Protein AF-A0A2N7L3Q4-F1 (afdb_monomer_lite)

Structure (mmCIF, N/CA/C/O backbone):
data_AF-A0A2N7L3Q4-F1
#
_entry.id   AF-A0A2N7L3Q4-F1
#
loop_
_atom_site.group_PDB
_atom_site.id
_atom_site.type_symbol
_atom_site.label_atom_id
_atom_site.label_alt_id
_atom_site.label_comp_id
_atom_site.label_asym_id
_atom_site.label_entity_id
_atom_site.label_seq_id
_atom_site.pdbx_PDB_ins_code
_atom_site.Cartn_x
_atom_site.Cartn_y
_atom_site.Cartn_z
_atom_site.occupancy
_atom_site.B_iso_or_equiv
_atom_site.auth_seq_id
_atom_site.auth_comp_id
_atom_site.auth_asym_id
_atom_site.auth_atom_id
_atom_site.pdbx_PDB_model_num
ATOM 1 N N . MET A 1 1 ? -21.164 2.248 -3.985 1.00 55.69 1 MET A N 1
ATOM 2 C CA . MET A 1 1 ? -21.821 2.124 -2.666 1.00 55.69 1 MET A CA 1
ATOM 3 C C . MET A 1 1 ? -21.388 0.885 -1.877 1.00 55.69 1 MET A C 1
ATOM 5 O O . MET A 1 1 ? -21.162 1.047 -0.697 1.00 55.69 1 MET A O 1
ATOM 9 N N . VAL A 1 2 ? -21.148 -0.294 -2.477 1.00 61.22 2 VAL A N 1
ATOM 10 C CA . VAL A 1 2 ? -20.698 -1.503 -1.729 1.00 61.22 2 VAL A CA 1
ATOM 11 C C . VAL A 1 2 ? -19.261 -1.412 -1.165 1.00 61.22 2 VAL A C 1
ATOM 13 O O . VAL A 1 2 ? -18.969 -1.980 -0.120 1.00 61.22 2 VAL A O 1
ATOM 16 N N . ARG A 1 3 ? -18.345 -0.681 -1.825 1.00 67.94 3 ARG A N 1
ATOM 17 C CA . ARG A 1 3 ? -16.933 -0.575 -1.391 1.00 67.94 3 ARG A CA 1
ATOM 18 C C . ARG A 1 3 ? -16.749 0.130 -0.043 1.00 67.94 3 ARG A C 1
ATOM 20 O O . ARG A 1 3 ? -15.957 -0.334 0.766 1.00 67.94 3 ARG A O 1
ATOM 27 N N . GLU A 1 4 ? -17.460 1.231 0.197 1.00 70.25 4 GLU A N 1
ATOM 28 C CA . GLU A 1 4 ? -17.276 2.044 1.410 1.00 70.25 4 GLU A CA 1
ATOM 29 C C . GLU A 1 4 ? -17.728 1.322 2.683 1.00 70.25 4 GLU A C 1
ATOM 31 O O . GLU A 1 4 ? -17.115 1.493 3.732 1.00 70.25 4 GLU A O 1
ATOM 36 N N . GLU A 1 5 ? -18.779 0.505 2.596 1.00 78.00 5 GLU A N 1
ATOM 37 C CA . GLU A 1 5 ? -19.281 -0.278 3.731 1.00 78.00 5 GLU A CA 1
ATOM 38 C C . GLU A 1 5 ? -18.272 -1.352 4.148 1.00 78.00 5 GLU A C 1
ATOM 40 O O . GLU A 1 5 ? -17.949 -1.451 5.328 1.00 78.00 5 GLU A O 1
ATOM 45 N N . ILE A 1 6 ? -17.689 -2.067 3.178 1.00 77.62 6 ILE A N 1
ATOM 46 C CA . ILE A 1 6 ? -16.657 -3.086 3.428 1.00 77.62 6 ILE A CA 1
ATOM 47 C C . ILE A 1 6 ? -15.395 -2.454 4.026 1.00 77.62 6 ILE A C 1
ATOM 49 O O . ILE A 1 6 ? -14.823 -2.995 4.970 1.00 77.62 6 ILE A O 1
ATOM 53 N N . VAL A 1 7 ? -14.959 -1.301 3.504 1.00 78.25 7 VAL A N 1
ATOM 54 C CA . VAL A 1 7 ? -13.798 -0.581 4.054 1.00 78.25 7 VAL A CA 1
ATOM 55 C C . VAL A 1 7 ? -14.066 -0.176 5.502 1.00 78.25 7 VAL A C 1
ATOM 57 O O . VAL A 1 7 ? -13.241 -0.463 6.362 1.00 78.25 7 VAL A O 1
ATOM 60 N N . LYS A 1 8 ? -15.233 0.415 5.795 1.00 79.88 8 LYS A N 1
ATOM 61 C CA . LYS A 1 8 ? -15.608 0.813 7.162 1.00 79.88 8 LYS A CA 1
ATOM 62 C C . LYS A 1 8 ? -15.714 -0.374 8.114 1.00 79.88 8 LYS A C 1
ATOM 64 O O . LYS A 1 8 ? -15.302 -0.257 9.264 1.00 79.88 8 LYS A O 1
ATOM 69 N N . GLU A 1 9 ? -16.250 -1.502 7.658 1.00 81.56 9 GLU A N 1
ATOM 70 C CA . GLU A 1 9 ? -16.356 -2.716 8.467 1.00 81.56 9 GLU A CA 1
ATOM 71 C C . GLU A 1 9 ? -14.968 -3.266 8.811 1.00 81.56 9 GLU A C 1
ATOM 73 O O . GLU A 1 9 ? -14.672 -3.491 9.983 1.00 81.56 9 GLU A O 1
ATOM 78 N N . VAL A 1 10 ? -14.069 -3.376 7.830 1.00 78.19 10 VAL A N 1
ATOM 79 C CA . VAL A 1 10 ? -12.690 -3.817 8.084 1.00 78.19 10 VAL A CA 1
ATOM 80 C C . VAL A 1 10 ? -11.940 -2.828 8.973 1.00 78.19 10 VAL A C 1
ATOM 82 O O . VAL A 1 10 ? -11.275 -3.253 9.914 1.00 78.19 10 VAL A O 1
ATOM 85 N N . GLU A 1 11 ? -12.094 -1.520 8.755 1.00 77.44 11 GLU A N 1
ATOM 86 C CA . GLU A 1 11 ? -11.524 -0.505 9.646 1.00 77.44 11 GLU A CA 1
ATOM 87 C C . GLU A 1 11 ? -12.051 -0.623 11.082 1.00 77.44 11 GLU A C 1
ATOM 89 O O . GLU A 1 11 ? -11.279 -0.452 12.024 1.00 77.44 11 GLU A O 1
ATOM 94 N N . SER A 1 12 ? -13.334 -0.957 11.265 1.00 81.00 12 SER A N 1
ATOM 95 C CA . SER A 1 12 ? -13.939 -1.139 12.591 1.00 81.00 12 SER A CA 1
ATOM 96 C C . SER A 1 12 ? -13.415 -2.369 13.338 1.00 81.00 12 SER A C 1
ATOM 98 O O . SER A 1 12 ? -13.386 -2.375 14.566 1.00 81.00 12 SER A O 1
ATOM 100 N N . LEU A 1 13 ? -12.959 -3.390 12.606 1.00 78.44 13 LEU A N 1
ATOM 101 C CA . LEU A 1 13 ? -12.375 -4.612 13.165 1.00 78.44 13 LEU A CA 1
ATOM 102 C C . LEU A 1 13 ? -10.894 -4.444 13.544 1.00 78.44 13 LEU A C 1
ATOM 104 O O . LEU A 1 13 ? -10.330 -5.311 14.212 1.00 78.44 13 LEU A O 1
ATOM 108 N N . MET A 1 14 ? -10.252 -3.350 13.127 1.00 74.31 14 MET A N 1
ATOM 109 C CA . MET A 1 14 ? -8.828 -3.100 13.342 1.00 74.31 14 MET A CA 1
ATOM 110 C C . MET A 1 14 ? -8.593 -2.020 14.406 1.00 74.31 14 MET A C 1
ATOM 112 O O . MET A 1 14 ? -8.255 -0.874 14.095 1.00 74.31 14 MET A O 1
ATOM 116 N N . GLU A 1 15 ? -8.720 -2.394 15.684 1.00 72.38 15 GLU A N 1
ATOM 117 C CA . GLU A 1 15 ? -8.312 -1.527 16.798 1.00 72.38 15 GLU A CA 1
ATOM 118 C C . GLU A 1 15 ? -6.828 -1.144 16.678 1.00 72.38 15 GLU A C 1
ATOM 120 O O . GLU A 1 15 ? -5.946 -1.994 16.552 1.00 72.38 15 GLU A O 1
ATOM 125 N N . GLY A 1 16 ? -6.541 0.161 16.719 1.00 70.75 16 GLY A N 1
ATOM 126 C CA . GLY A 1 16 ? -5.170 0.663 16.663 1.00 70.75 16 GLY A CA 1
ATOM 127 C C . GLY A 1 16 ? -4.488 0.467 15.308 1.00 70.75 16 GLY A C 1
ATOM 128 O O . GLY A 1 16 ? -3.291 0.185 15.284 1.00 70.75 16 GLY A O 1
ATOM 129 N N . LYS A 1 17 ? -5.214 0.642 14.191 1.00 69.50 17 LYS A N 1
ATOM 130 C CA . LYS A 1 17 ? -4.683 0.548 12.813 1.00 69.50 17 LYS A CA 1
ATOM 131 C C . LYS A 1 17 ? -3.362 1.308 12.578 1.00 69.50 17 LYS A C 1
ATOM 133 O O . LYS A 1 17 ? -2.531 0.874 11.783 1.00 69.50 17 LYS A O 1
ATOM 138 N 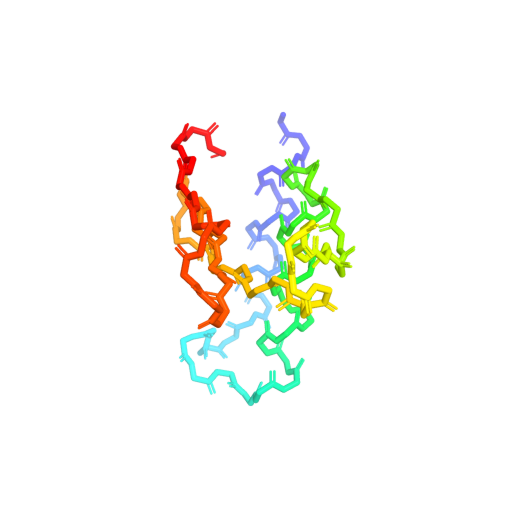N . ASP A 1 18 ? -3.124 2.380 13.331 1.00 68.44 18 ASP A N 1
ATOM 139 C CA . ASP A 1 18 ? -1.893 3.178 13.265 1.00 68.44 18 ASP A CA 1
ATOM 140 C C . ASP A 1 18 ? -0.667 2.487 13.904 1.00 68.44 18 ASP A C 1
ATOM 142 O O . ASP A 1 18 ? 0.472 2.815 13.576 1.00 68.44 18 ASP A O 1
ATOM 146 N N . ASN A 1 19 ? -0.883 1.489 14.769 1.00 76.75 19 ASN A N 1
ATOM 147 C CA . ASN A 1 19 ? 0.138 0.741 15.517 1.00 76.75 19 ASN A CA 1
ATOM 148 C C . ASN A 1 19 ? 0.201 -0.748 15.133 1.00 76.75 19 ASN A C 1
ATOM 150 O O . ASN A 1 19 ? 0.638 -1.589 15.924 1.00 76.75 19 ASN A O 1
ATOM 154 N N . LEU A 1 20 ? -0.235 -1.102 13.924 1.00 76.38 20 LEU A N 1
ATOM 155 C CA . LEU A 1 20 ? -0.229 -2.495 13.489 1.00 76.38 20 LEU A CA 1
ATOM 156 C C . LEU A 1 20 ? 1.194 -3.065 13.392 1.00 76.38 20 LEU A C 1
ATOM 158 O O . LEU A 1 20 ? 2.087 -2.416 12.834 1.00 76.38 20 LEU A O 1
ATOM 162 N N . PRO A 1 21 ? 1.408 -4.321 13.830 1.00 83.31 21 PRO A N 1
ATOM 163 C CA . PRO A 1 21 ? 2.623 -5.059 13.515 1.00 83.31 21 PRO A CA 1
ATOM 164 C C . PRO A 1 21 ? 2.873 -5.071 12.003 1.00 83.31 21 PRO A C 1
ATOM 166 O O . PRO A 1 21 ? 1.929 -5.138 11.212 1.00 83.31 21 PRO A O 1
ATOM 169 N N . LYS A 1 22 ? 4.146 -5.064 11.588 1.00 79.88 22 LYS A N 1
ATOM 170 C CA . LYS A 1 22 ? 4.558 -4.916 10.178 1.00 79.88 22 LYS A CA 1
ATOM 171 C C . LYS A 1 22 ? 3.758 -5.795 9.202 1.00 79.88 22 LYS A C 1
ATOM 173 O O . LYS A 1 22 ? 3.304 -5.299 8.177 1.00 79.88 22 LYS A O 1
ATOM 178 N N . HIS A 1 23 ? 3.545 -7.067 9.534 1.00 81.69 23 HIS A N 1
ATOM 179 C CA . HIS A 1 23 ? 2.801 -8.009 8.688 1.00 81.69 23 HIS A CA 1
ATOM 180 C C . HIS A 1 23 ? 1.299 -7.698 8.590 1.00 81.69 23 HIS A C 1
ATOM 182 O O . HIS A 1 23 ? 0.706 -7.829 7.518 1.00 81.69 23 HIS A O 1
ATOM 188 N N . ALA A 1 24 ? 0.686 -7.243 9.685 1.00 81.44 24 ALA A N 1
ATOM 189 C CA . ALA A 1 24 ? -0.710 -6.818 9.689 1.00 81.44 24 ALA A CA 1
ATOM 190 C C . ALA A 1 24 ? -0.890 -5.532 8.869 1.00 81.44 24 ALA A C 1
ATOM 192 O O . ALA A 1 24 ? -1.817 -5.444 8.068 1.00 81.44 24 ALA A O 1
ATOM 193 N N . ARG A 1 25 ? 0.054 -4.584 8.976 1.00 81.00 25 ARG A N 1
ATOM 194 C CA . ARG A 1 25 ? 0.069 -3.372 8.144 1.00 81.00 25 ARG A CA 1
ATOM 195 C C . ARG A 1 25 ? 0.201 -3.703 6.656 1.00 81.00 25 ARG A C 1
ATOM 197 O O . ARG A 1 25 ? -0.543 -3.153 5.860 1.00 81.00 25 ARG A O 1
ATOM 204 N N . GLN A 1 26 ? 1.093 -4.624 6.284 1.00 80.25 26 GLN A N 1
ATOM 205 C CA . GLN A 1 26 ? 1.238 -5.077 4.892 1.00 80.25 26 GLN A CA 1
ATOM 206 C C . GLN A 1 26 ? -0.055 -5.696 4.347 1.00 80.25 26 GLN A C 1
ATOM 208 O O . GLN A 1 26 ? -0.479 -5.355 3.247 1.00 80.25 26 GLN A O 1
ATOM 213 N N . SER A 1 27 ? -0.704 -6.557 5.135 1.00 83.06 27 SER A N 1
ATOM 214 C CA . SER A 1 27 ? -1.963 -7.204 4.740 1.00 83.06 27 SER A CA 1
ATOM 215 C C . SER A 1 27 ? -3.097 -6.187 4.576 1.00 83.06 27 SER A C 1
ATOM 217 O O . SER A 1 27 ? -3.857 -6.253 3.612 1.00 83.06 27 SER A O 1
ATOM 219 N N . TYR A 1 28 ? -3.176 -5.208 5.481 1.00 83.94 28 TYR A N 1
ATOM 220 C CA . TYR A 1 28 ? -4.152 -4.124 5.408 1.00 83.94 28 TYR A CA 1
ATOM 221 C C . TYR A 1 28 ? -3.916 -3.212 4.194 1.00 83.94 28 TYR A C 1
ATOM 223 O O . TYR A 1 28 ? -4.851 -2.915 3.454 1.00 83.94 28 TYR A O 1
ATOM 231 N N . THR A 1 29 ? -2.664 -2.834 3.923 1.00 81.19 29 THR A N 1
ATOM 232 C CA . THR A 1 29 ? -2.305 -2.081 2.714 1.00 81.19 29 THR A CA 1
ATOM 233 C C . THR A 1 29 ? -2.684 -2.845 1.444 1.00 81.19 29 THR A C 1
ATOM 235 O O . THR A 1 29 ? -3.276 -2.248 0.549 1.00 81.19 29 THR A O 1
ATOM 238 N N . ALA A 1 30 ? -2.404 -4.151 1.366 1.00 83.75 30 ALA A N 1
ATOM 239 C CA . ALA A 1 30 ? -2.761 -4.976 0.210 1.00 83.75 30 ALA A CA 1
ATOM 240 C C . ALA A 1 30 ? -4.282 -5.044 -0.008 1.00 83.75 30 ALA A C 1
ATOM 242 O O . ALA A 1 30 ? -4.761 -4.905 -1.132 1.00 83.75 30 ALA A O 1
ATOM 243 N N . PHE A 1 31 ? -5.057 -5.183 1.072 1.00 85.19 31 PHE A N 1
ATOM 244 C CA . PHE A 1 31 ? -6.517 -5.098 1.026 1.00 85.19 31 PHE A CA 1
ATOM 245 C C . PHE A 1 31 ? -6.988 -3.754 0.453 1.00 85.19 31 PHE A C 1
ATOM 247 O O . PHE A 1 31 ? -7.781 -3.724 -0.491 1.00 85.19 31 PHE A O 1
ATOM 254 N N . LEU A 1 32 ? -6.452 -2.643 0.966 1.00 82.06 32 LEU A N 1
ATOM 255 C CA . LEU A 1 32 ? -6.778 -1.311 0.465 1.00 82.06 32 LEU A CA 1
ATOM 256 C C . LEU A 1 32 ? -6.358 -1.127 -1.003 1.00 82.06 32 LEU A C 1
ATOM 258 O O . LEU A 1 32 ? -7.097 -0.503 -1.758 1.00 82.06 32 LEU A O 1
ATOM 262 N N . GLN A 1 33 ? -5.228 -1.685 -1.446 1.00 82.50 33 GLN A N 1
ATOM 263 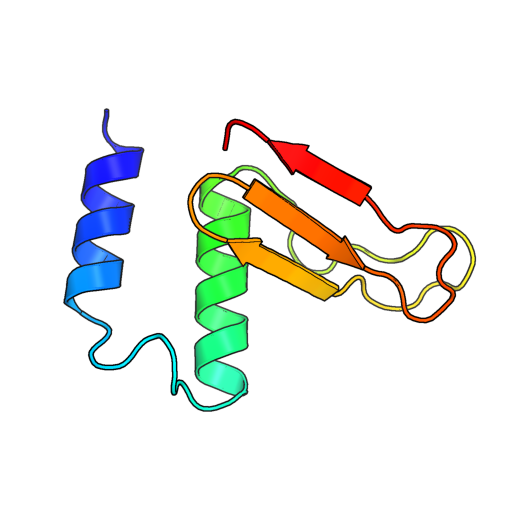C CA . GLN A 1 33 ? -4.814 -1.655 -2.854 1.00 82.50 33 GLN A CA 1
ATOM 264 C C . GLN A 1 33 ? -5.845 -2.342 -3.754 1.00 82.50 33 GLN A C 1
ATOM 266 O O . GLN A 1 33 ? -6.335 -1.723 -4.697 1.00 82.50 33 GLN A O 1
ATOM 271 N N . VAL A 1 34 ? -6.264 -3.566 -3.415 1.00 83.44 34 VAL A N 1
ATOM 272 C CA . VAL A 1 34 ? -7.260 -4.326 -4.192 1.00 83.44 34 VAL A CA 1
ATOM 273 C C . VAL A 1 34 ? -8.589 -3.581 -4.273 1.00 83.44 34 VAL A C 1
ATOM 275 O O . VAL A 1 34 ? -9.188 -3.466 -5.347 1.00 83.44 34 VAL A O 1
ATOM 278 N N . ILE A 1 35 ? -9.047 -3.015 -3.156 1.00 81.75 35 ILE A N 1
ATOM 279 C CA . ILE A 1 35 ? -10.293 -2.241 -3.134 1.00 81.75 35 ILE A CA 1
ATOM 280 C C . ILE A 1 35 ? -10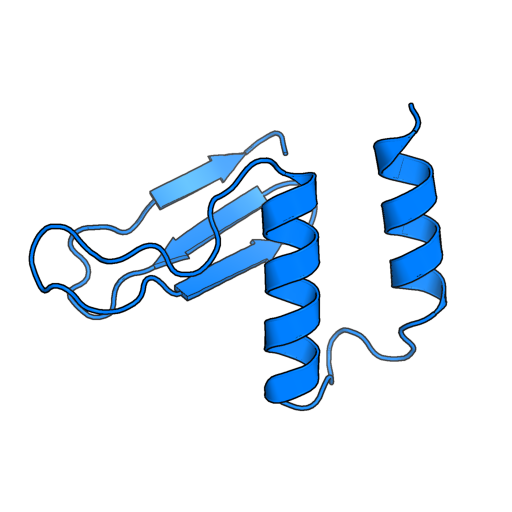.150 -0.921 -3.879 1.00 81.75 35 ILE A C 1
ATOM 282 O O . ILE A 1 35 ? -11.149 -0.364 -4.298 1.00 81.75 35 ILE A O 1
ATOM 286 N N . ASN A 1 36 ? -8.943 -0.439 -4.131 1.00 76.31 36 ASN A N 1
ATOM 287 C CA . ASN A 1 36 ? -8.713 0.731 -4.970 1.00 76.31 36 ASN A CA 1
ATOM 288 C C . ASN A 1 36 ? -8.351 0.372 -6.420 1.00 76.31 36 ASN A C 1
ATOM 290 O O . ASN A 1 36 ? -8.151 1.264 -7.238 1.00 76.31 36 ASN A O 1
ATOM 294 N N . GLY A 1 37 ? -8.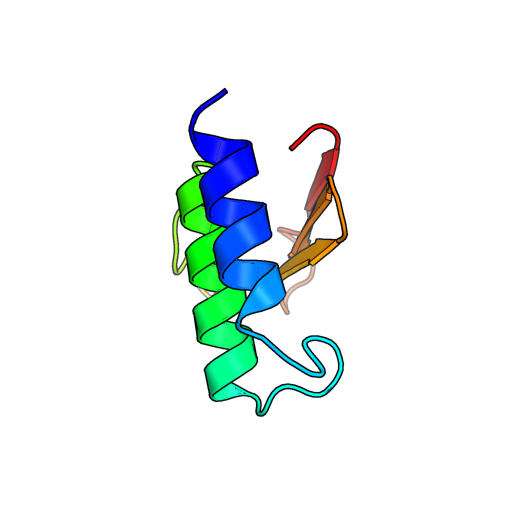344 -0.920 -6.775 1.00 78.56 37 GLY A N 1
ATOM 295 C CA . GLY A 1 37 ? -7.969 -1.389 -8.113 1.00 78.56 37 GLY A CA 1
ATOM 296 C C . GLY A 1 37 ? -6.480 -1.221 -8.425 1.00 78.56 37 GLY A C 1
ATOM 297 O O . GLY A 1 37 ? -6.112 -1.124 -9.591 1.00 78.56 37 GLY A O 1
ATOM 298 N N . LEU A 1 38 ? -5.643 -1.145 -7.392 1.00 80.50 38 LEU A N 1
ATOM 299 C CA . LEU A 1 38 ? -4.192 -1.144 -7.501 1.00 80.50 38 LEU A CA 1
ATOM 300 C C . LEU A 1 38 ? -3.685 -2.586 -7.441 1.00 80.50 38 LEU A C 1
ATOM 302 O O . LEU A 1 38 ? -4.143 -3.370 -6.606 1.00 80.50 38 LEU A O 1
ATOM 306 N N . ASP A 1 39 ? -2.722 -2.918 -8.297 1.00 82.62 39 ASP A N 1
ATOM 307 C CA . ASP A 1 39 ? -2.064 -4.221 -8.241 1.00 82.62 39 ASP A CA 1
ATOM 308 C C . ASP A 1 39 ? -1.243 -4.353 -6.953 1.00 82.62 39 ASP A C 1
ATOM 310 O O . ASP A 1 39 ? -0.582 -3.411 -6.502 1.00 82.62 39 ASP A O 1
ATOM 314 N N . ILE A 1 40 ? -1.274 -5.552 -6.375 1.00 80.44 40 ILE A N 1
ATOM 315 C CA . ILE A 1 40 ? -0.368 -5.940 -5.294 1.00 80.44 40 ILE A CA 1
ATOM 316 C C . ILE A 1 40 ? 0.988 -6.298 -5.926 1.00 80.44 40 ILE A C 1
ATOM 318 O O . ILE A 1 40 ? 1.049 -6.736 -7.073 1.00 80.44 40 ILE A O 1
ATOM 322 N N . ASP A 1 41 ? 2.078 -6.100 -5.186 1.00 84.56 41 ASP A N 1
ATOM 323 C CA . ASP A 1 41 ? 3.437 -6.478 -5.596 1.00 84.56 41 ASP A CA 1
ATOM 324 C C . ASP A 1 41 ? 3.933 -5.829 -6.901 1.00 84.56 41 ASP A C 1
ATOM 326 O O . ASP A 1 41 ? 4.649 -6.436 -7.700 1.00 84.56 41 ASP A O 1
ATOM 330 N N . GLN A 1 42 ? 3.590 -4.561 -7.130 1.00 84.38 42 GLN A N 1
ATOM 331 C CA . GLN A 1 42 ? 4.135 -3.817 -8.266 1.00 84.38 42 GLN A CA 1
ATOM 332 C C . GLN A 1 42 ? 5.656 -3.667 -8.139 1.00 84.38 42 GLN A C 1
ATOM 334 O O . GLN A 1 42 ? 6.169 -3.332 -7.073 1.00 84.38 42 GLN A O 1
ATOM 339 N N . HIS A 1 43 ? 6.380 -3.886 -9.235 1.00 89.06 43 HIS A N 1
ATOM 340 C CA . HIS A 1 43 ? 7.834 -3.735 -9.290 1.00 89.06 43 HIS A CA 1
ATOM 341 C C . HIS A 1 43 ? 8.216 -2.474 -10.065 1.00 89.06 43 HIS A C 1
ATOM 343 O O . HIS A 1 43 ? 7.540 -2.046 -11.004 1.00 89.06 43 HIS A O 1
ATOM 349 N N . CYS A 1 44 ? 9.317 -1.851 -9.660 1.00 88.56 44 CYS A N 1
ATOM 350 C CA . CYS A 1 44 ? 9.853 -0.680 -10.329 1.00 88.56 44 CYS A CA 1
ATOM 351 C C . CYS A 1 44 ? 10.415 -1.054 -11.711 1.00 88.56 44 CYS A C 1
ATOM 353 O O . CYS A 1 44 ? 11.358 -1.839 -11.775 1.00 88.56 44 CYS A O 1
ATOM 355 N N . PRO A 1 45 ? 9.989 -0.412 -12.812 1.00 89.06 45 PRO A N 1
ATOM 356 C CA . PRO A 1 45 ? 10.484 -0.738 -14.153 1.00 89.06 45 PRO A CA 1
ATOM 357 C C . PRO A 1 45 ? 11.971 -0.408 -14.380 1.00 89.06 45 PRO A C 1
ATOM 359 O O . PRO A 1 45 ? 12.536 -0.806 -15.394 1.00 89.06 45 PRO A O 1
ATOM 362 N N . TYR A 1 46 ? 12.610 0.348 -13.479 1.00 91.94 46 TYR A N 1
ATOM 363 C CA . TYR A 1 46 ? 14.010 0.767 -13.624 1.00 91.94 46 TYR A CA 1
ATOM 364 C C . TYR A 1 46 ? 15.001 -0.050 -12.800 1.00 91.94 46 TYR A C 1
ATOM 366 O O . TYR A 1 46 ? 16.149 -0.193 -13.212 1.00 91.94 46 TYR A O 1
ATOM 374 N N . CYS A 1 47 ? 14.604 -0.499 -11.611 1.00 93.38 47 CYS A N 1
ATOM 375 C CA . CYS A 1 47 ? 15.496 -1.200 -10.684 1.00 93.38 47 CYS A CA 1
ATOM 376 C C . CYS A 1 47 ? 14.941 -2.541 -10.206 1.00 93.38 47 CYS A C 1
ATOM 378 O O . CYS A 1 47 ? 15.596 -3.176 -9.392 1.00 93.38 47 CYS A O 1
ATOM 380 N N . ASP A 1 48 ? 13.749 -2.925 -10.672 1.00 90.56 48 ASP A N 1
ATOM 381 C CA . ASP A 1 48 ? 13.073 -4.189 -10.361 1.00 90.56 48 ASP A CA 1
ATOM 382 C C . ASP A 1 48 ? 12.838 -4.441 -8.859 1.00 90.56 48 ASP A C 1
ATOM 384 O O . ASP A 1 48 ? 12.578 -5.552 -8.423 1.00 90.56 48 ASP A O 1
ATOM 388 N N . GLU A 1 49 ? 12.914 -3.395 -8.032 1.00 91.81 49 GLU A N 1
ATOM 389 C CA . GLU A 1 49 ? 12.567 -3.482 -6.612 1.00 91.81 49 GLU A CA 1
ATOM 390 C C . GLU A 1 49 ? 11.054 -3.361 -6.428 1.00 91.81 49 GLU A C 1
ATOM 392 O O . GLU A 1 49 ? 10.390 -2.607 -7.150 1.00 91.81 49 GLU A O 1
ATOM 397 N N . LEU A 1 50 ? 10.536 -4.034 -5.400 1.00 88.50 50 LEU A N 1
ATOM 398 C CA . LEU A 1 50 ? 9.143 -3.922 -4.979 1.00 88.50 50 LEU A CA 1
ATOM 399 C C . LEU A 1 50 ? 8.796 -2.464 -4.638 1.00 88.50 50 LEU A C 1
ATOM 401 O O . LEU A 1 50 ? 9.520 -1.788 -3.899 1.00 88.50 50 LEU A O 1
ATOM 405 N N . LEU A 1 51 ? 7.674 -1.989 -5.167 1.00 88.50 51 LEU A N 1
ATOM 406 C CA . LEU A 1 51 ? 7.132 -0.671 -4.884 1.00 88.50 51 LEU A CA 1
ATOM 407 C C . LEU A 1 51 ? 6.385 -0.692 -3.550 1.00 88.50 51 LEU A C 1
ATOM 409 O O . LEU A 1 51 ? 5.470 -1.481 -3.323 1.00 88.50 51 LEU A O 1
ATOM 413 N N . GLU A 1 52 ? 6.765 0.218 -2.661 1.00 88.06 52 GLU A N 1
ATOM 414 C CA . GLU A 1 52 ? 6.085 0.425 -1.391 1.00 88.06 52 GLU A CA 1
ATOM 415 C C . GLU A 1 52 ? 4.870 1.317 -1.618 1.00 88.06 52 GLU A C 1
ATOM 417 O O . GLU A 1 52 ? 5.000 2.444 -2.094 1.00 88.06 52 GLU A O 1
ATOM 422 N N . THR A 1 53 ? 3.685 0.826 -1.267 1.00 86.38 53 THR A N 1
ATOM 423 C CA . THR A 1 53 ? 2.455 1.618 -1.348 1.00 86.38 53 THR A CA 1
ATOM 424 C C . THR A 1 53 ? 1.996 2.012 0.046 1.00 86.38 53 THR A C 1
ATOM 426 O O . THR A 1 53 ? 1.924 1.194 0.960 1.00 86.38 53 THR A O 1
ATOM 429 N N . GLU A 1 54 ? 1.677 3.286 0.207 1.00 83.94 54 GLU A N 1
ATOM 430 C CA . GLU A 1 54 ? 1.133 3.867 1.422 1.00 83.94 54 GLU A CA 1
ATOM 431 C C . GLU A 1 54 ? -0.196 4.534 1.079 1.00 83.94 54 GLU A C 1
ATOM 433 O O . GLU A 1 54 ? -0.248 5.412 0.220 1.00 83.94 54 GLU A O 1
ATOM 438 N N . ILE A 1 55 ? -1.275 4.098 1.727 1.00 77.38 55 ILE A N 1
ATOM 439 C CA . ILE A 1 55 ? -2.617 4.646 1.515 1.00 77.38 55 ILE A CA 1
ATOM 440 C C . ILE A 1 55 ? -2.958 5.521 2.718 1.00 77.38 55 ILE A C 1
ATOM 442 O O . ILE A 1 55 ? -2.894 5.070 3.860 1.00 77.38 55 ILE A O 1
ATOM 446 N N . ILE A 1 56 ? -3.266 6.786 2.444 1.00 76.94 56 ILE A N 1
ATOM 447 C CA . ILE A 1 56 ? -3.576 7.825 3.423 1.00 76.94 56 ILE A CA 1
ATOM 448 C C . ILE A 1 56 ? -4.931 8.407 3.035 1.00 76.94 56 ILE A C 1
ATOM 450 O O . ILE A 1 56 ? -5.022 9.148 2.057 1.00 76.94 56 ILE A O 1
ATOM 454 N N . GLU A 1 57 ? -5.972 8.072 3.796 1.00 74.81 57 GLU A N 1
ATOM 455 C CA . GLU A 1 57 ? -7.352 8.495 3.522 1.00 74.81 57 GLU A CA 1
ATOM 456 C C . GLU A 1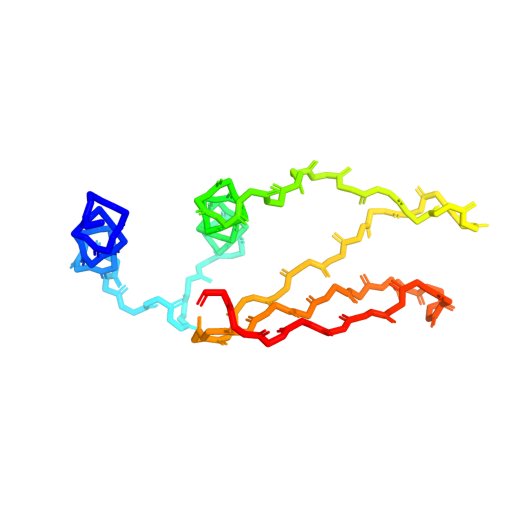 57 ? -7.757 8.195 2.062 1.00 74.81 57 GLU A C 1
ATOM 458 O O . GLU A 1 57 ? -7.846 7.032 1.679 1.00 74.81 57 GLU A O 1
ATOM 463 N N . THR A 1 58 ? -7.954 9.229 1.236 1.00 72.69 58 THR A N 1
ATOM 464 C CA . THR A 1 58 ? -8.350 9.146 -0.184 1.00 72.69 58 THR A CA 1
ATOM 465 C C . THR A 1 58 ? -7.163 9.287 -1.148 1.00 72.69 58 THR A C 1
ATOM 467 O O . THR A 1 58 ? -7.317 9.715 -2.302 1.00 72.69 58 THR A O 1
ATOM 470 N N . ALA A 1 59 ? -5.944 9.059 -0.663 1.00 76.12 59 ALA A N 1
ATOM 471 C CA . ALA A 1 59 ? -4.718 9.171 -1.438 1.00 76.12 59 ALA A CA 1
ATOM 472 C C . ALA A 1 59 ? -3.884 7.893 -1.335 1.00 76.12 59 ALA A C 1
ATOM 474 O O . ALA A 1 59 ? -3.784 7.285 -0.273 1.00 76.12 59 ALA A O 1
ATOM 475 N N . ALA A 1 60 ? -3.227 7.524 -2.431 1.00 83.19 60 ALA A N 1
ATOM 476 C CA . ALA A 1 60 ? -2.167 6.522 -2.418 1.00 83.19 60 ALA A CA 1
ATOM 477 C C . ALA A 1 60 ? -0.858 7.162 -2.846 1.00 83.19 60 ALA A C 1
ATOM 479 O O . ALA A 1 60 ? -0.806 7.960 -3.785 1.00 83.19 60 ALA A O 1
ATOM 480 N N . ILE A 1 61 ? 0.208 6.778 -2.161 1.00 87.00 61 ILE A N 1
ATOM 481 C CA . ILE A 1 61 ? 1.575 7.138 -2.488 1.00 87.00 61 ILE A CA 1
ATOM 482 C C . ILE A 1 61 ? 2.316 5.843 -2.778 1.00 87.00 61 ILE A C 1
ATOM 484 O O . ILE A 1 61 ? 2.413 4.975 -1.916 1.00 87.00 61 ILE A O 1
ATOM 488 N N . VAL A 1 62 ? 2.856 5.730 -3.982 1.00 88.00 62 VAL A N 1
ATOM 489 C CA . VAL A 1 62 ? 3.705 4.615 -4.391 1.00 88.00 62 VAL A CA 1
ATOM 490 C C . VAL A 1 62 ? 5.140 5.123 -4.416 1.00 88.00 62 VAL A C 1
ATOM 492 O O . VAL A 1 62 ? 5.436 6.160 -5.016 1.00 88.00 62 VAL A O 1
ATOM 495 N N . LYS A 1 63 ? 6.034 4.433 -3.712 1.00 90.06 63 LYS A N 1
ATOM 496 C CA . LYS A 1 63 ? 7.435 4.808 -3.527 1.00 90.06 63 LYS A CA 1
ATOM 497 C C . LYS A 1 63 ? 8.336 3.662 -3.959 1.00 90.06 63 LYS A C 1
ATOM 499 O O . LYS A 1 63 ? 8.127 2.505 -3.613 1.00 90.06 63 LYS A O 1
ATOM 504 N N . CYS A 1 64 ? 9.393 4.009 -4.673 1.00 91.50 64 CYS A N 1
ATOM 505 C CA . CYS A 1 64 ? 10.485 3.116 -5.001 1.00 91.50 64 CYS A CA 1
ATOM 506 C C . CYS A 1 64 ? 11.744 3.528 -4.240 1.00 91.50 64 CYS A C 1
ATOM 508 O O . CYS A 1 64 ? 12.075 4.715 -4.189 1.00 91.50 64 CYS A O 1
ATOM 510 N N . LYS A 1 65 ? 12.526 2.558 -3.754 1.00 88.69 65 LYS A N 1
ATOM 511 C CA . LYS A 1 65 ? 13.829 2.824 -3.121 1.00 88.69 65 LYS A CA 1
ATOM 512 C C . LYS A 1 65 ? 14.807 3.576 -4.027 1.00 88.69 65 LYS A C 1
ATOM 514 O O . LYS A 1 65 ? 15.597 4.373 -3.533 1.00 88.69 65 LYS A O 1
ATOM 519 N N . CYS A 1 66 ? 14.756 3.362 -5.347 1.00 89.19 66 CYS A N 1
ATOM 520 C CA . CYS A 1 66 ? 15.617 4.088 -6.290 1.00 89.19 66 CYS A CA 1
ATOM 521 C C . CYS A 1 66 ? 15.142 5.523 -6.586 1.00 89.19 66 CYS A C 1
ATOM 523 O O . CYS A 1 66 ? 15.822 6.257 -7.302 1.00 89.19 66 CYS A O 1
ATOM 525 N N . GLY A 1 67 ? 13.958 5.911 -6.098 1.00 86.12 67 GLY A N 1
ATOM 526 C CA . GLY A 1 67 ? 13.374 7.244 -6.256 1.00 86.12 67 GLY A CA 1
ATOM 527 C C . GLY A 1 67 ? 12.820 7.580 -7.645 1.00 86.12 67 GLY A C 1
ATOM 528 O O . GLY A 1 67 ? 12.206 8.630 -7.804 1.00 86.12 67 GLY A O 1
ATOM 529 N N . ARG A 1 68 ? 13.001 6.715 -8.654 1.00 81.94 68 ARG A N 1
ATOM 530 C CA . ARG A 1 68 ? 12.598 7.001 -10.047 1.00 81.94 68 ARG A CA 1
ATOM 531 C C . ARG A 1 68 ? 11.114 6.778 -10.338 1.00 81.94 68 ARG A C 1
ATOM 533 O O . ARG A 1 68 ? 10.581 7.416 -11.236 1.00 81.94 68 ARG A O 1
ATOM 540 N N . SER A 1 69 ? 10.462 5.892 -9.590 1.00 80.81 69 SER A N 1
ATOM 541 C CA . SER A 1 69 ? 9.062 5.490 -9.808 1.00 80.81 69 SER A CA 1
ATOM 542 C C . SER A 1 69 ? 8.152 5.916 -8.659 1.00 80.81 69 SER A C 1
ATOM 544 O O . SER A 1 69 ? 7.261 5.175 -8.260 1.00 80.81 69 SER A O 1
ATOM 546 N N . ASN A 1 70 ? 8.400 7.101 -8.103 1.00 85.69 70 ASN A N 1
ATOM 547 C CA . ASN A 1 70 ? 7.558 7.657 -7.052 1.00 85.69 70 ASN A CA 1
ATOM 548 C C . ASN A 1 70 ? 6.361 8.377 -7.678 1.00 85.69 70 ASN A C 1
ATOM 550 O O . ASN A 1 70 ? 6.545 9.269 -8.507 1.00 85.69 70 ASN A O 1
ATOM 554 N N . CYS A 1 71 ? 5.147 8.039 -7.258 1.00 84.1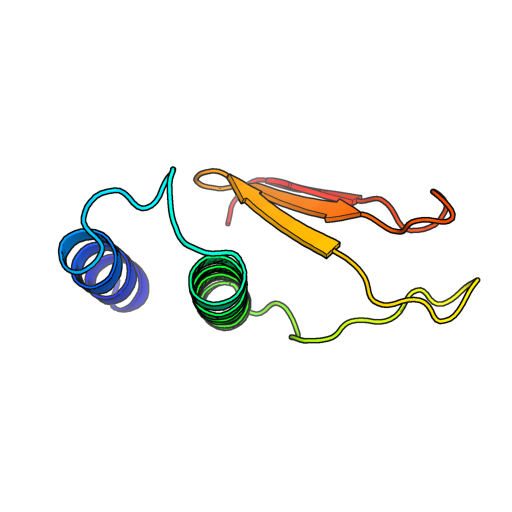2 71 CYS A N 1
ATOM 555 C CA . CYS A 1 71 ? 3.936 8.728 -7.687 1.00 84.12 71 CYS A CA 1
ATOM 556 C C . CYS A 1 71 ? 2.932 8.859 -6.540 1.00 84.12 71 CYS A C 1
ATOM 558 O O . CYS A 1 71 ? 2.955 8.108 -5.565 1.00 84.12 71 CYS A O 1
ATOM 560 N N . SER A 1 72 ? 2.062 9.858 -6.646 1.00 81.69 72 SER A N 1
ATOM 561 C CA . SER A 1 72 ? 0.949 10.054 -5.727 1.00 81.69 72 SER A CA 1
ATOM 562 C C . SER A 1 72 ? -0.334 10.276 -6.512 1.00 81.69 72 SER A C 1
ATOM 564 O O . SER A 1 72 ? -0.357 10.994 -7.513 1.00 81.69 72 SER A O 1
ATOM 566 N N . PHE A 1 73 ? -1.406 9.648 -6.047 1.00 77.88 73 PHE A N 1
ATOM 567 C CA . PHE A 1 73 ? -2.733 9.746 -6.636 1.00 77.88 73 PHE A CA 1
ATOM 568 C C . PHE A 1 73 ? -3.699 10.282 -5.584 1.00 77.88 73 PHE A C 1
ATOM 570 O O . PHE A 1 73 ? -3.621 9.910 -4.412 1.00 77.88 73 PHE A O 1
ATOM 577 N N . ARG A 1 74 ? -4.595 11.177 -6.001 1.00 60.62 74 ARG A N 1
ATOM 578 C CA . ARG A 1 74 ? -5.681 11.722 -5.178 1.00 60.62 74 ARG A CA 1
ATOM 579 C C . ARG A 1 74 ? -7.018 11.344 -5.803 1.00 60.62 74 ARG A C 1
ATOM 581 O O . ARG A 1 74 ? -7.140 11.407 -7.024 1.00 60.62 74 ARG A O 1
ATOM 588 N N . GLY A 1 75 ? -8.004 11.041 -4.963 1.00 55.47 75 GLY A N 1
ATOM 589 C CA . GLY A 1 75 ? -9.358 10.683 -5.396 1.00 55.47 75 GLY A CA 1
ATOM 590 C C . GLY A 1 75 ? -9.596 9.176 -5.457 1.00 55.47 75 GLY A C 1
ATOM 591 O O . GLY A 1 75 ? -10.303 8.725 -6.355 1.00 55.47 75 GLY A O 1
ATOM 592 N N . LEU A 1 76 ? -8.962 8.432 -4.545 1.00 55.34 76 LEU A N 1
ATOM 593 C CA . LEU A 1 76 ? -9.290 7.034 -4.268 1.00 55.34 76 LEU A CA 1
ATOM 594 C C . LEU A 1 76 ? -10.599 6.924 -3.486 1.00 55.34 76 LEU A C 1
ATOM 596 O O . LEU A 1 76 ? -10.751 7.720 -2.528 1.00 55.34 76 LEU A O 1
#

pLDDT: mean 80.14, std 8.28, range [55.34, 93.38]

Radius of gyration: 13.2 Å; chains: 1; bounding box: 37×20×31 Å

Sequence (76 aa):
MVREEIVKEVESLMEGKDNLPKHARQSYTAFLQVINGLDIDQHCPYCDELLETEIIETAAIVKCKCGRSNCSFRGL

Foldseek 3Di:
DVLVVVLVVVVVVDPPLVPDDPVVVLVNQCVVCVSVVHDPQDADPPPRHTWDWDDDPQKIWTADPVRPPTDMDGGD

Organism: NCBI:txid188144

Secondary structure (DSSP, 8-state):
-HHHHHHHHHHHH-TTGGG--HHHHHHHHHHHHHHTTPPTT-B-TTT-PBPEEEEETTEEEEE-TTSTT-EEEE--